Protein AF-A0A378VVS2-F1 (afdb_monomer_lite)

Structure (mmCIF, N/CA/C/O backbone):
data_AF-A0A378VVS2-F1
#
_entry.id   AF-A0A378VVS2-F1
#
loop_
_atom_site.group_PDB
_atom_site.id
_atom_site.type_symbol
_atom_site.label_atom_id
_atom_site.label_alt_id
_atom_site.label_comp_id
_atom_site.label_asym_id
_atom_site.label_entity_id
_atom_site.label_seq_id
_atom_site.pdbx_PDB_ins_code
_atom_site.Cartn_x
_atom_site.Cartn_y
_atom_site.Cartn_z
_atom_site.occupancy
_atom_site.B_iso_or_equiv
_atom_site.auth_seq_id
_a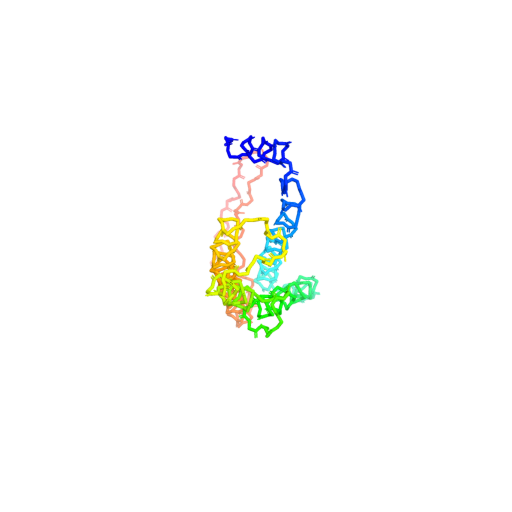tom_site.auth_comp_id
_atom_site.auth_asym_id
_atom_site.auth_atom_id
_atom_site.pdbx_PDB_model_num
ATOM 1 N N . MET A 1 1 ? 14.803 11.988 15.798 1.00 49.06 1 MET A N 1
ATOM 2 C CA . MET A 1 1 ? 15.321 11.049 16.820 1.00 49.06 1 MET A CA 1
ATOM 3 C C . MET A 1 1 ? 14.369 10.849 18.005 1.00 49.06 1 MET A C 1
ATOM 5 O O . MET A 1 1 ? 14.265 9.724 18.465 1.00 49.06 1 MET A O 1
ATOM 9 N N . ALA A 1 2 ? 13.613 11.865 18.452 1.00 58.84 2 ALA A N 1
ATOM 10 C CA . ALA A 1 2 ? 12.674 11.727 19.581 1.00 58.84 2 ALA A CA 1
ATOM 11 C C . ALA A 1 2 ? 11.509 10.736 19.349 1.00 58.84 2 ALA A C 1
ATOM 13 O O . ALA A 1 2 ? 11.085 10.063 20.282 1.00 58.84 2 ALA A O 1
ATOM 14 N N . LEU A 1 3 ? 11.036 10.591 18.103 1.00 67.94 3 LEU A N 1
ATOM 15 C CA . LEU A 1 3 ? 9.915 9.701 17.770 1.00 67.94 3 LEU A CA 1
ATOM 16 C C . LEU A 1 3 ? 10.198 8.227 18.098 1.00 67.94 3 LEU A C 1
ATOM 18 O O . LEU A 1 3 ? 9.321 7.536 18.594 1.00 67.94 3 LEU A O 1
ATOM 22 N N . TRP A 1 4 ? 11.428 7.761 17.860 1.00 68.19 4 TRP A N 1
ATOM 23 C CA . TRP A 1 4 ? 11.832 6.376 18.124 1.00 68.19 4 TRP A CA 1
ATOM 24 C C . TRP A 1 4 ? 11.968 6.080 19.621 1.00 68.19 4 TRP A C 1
ATOM 26 O O . TRP A 1 4 ? 11.575 5.009 20.073 1.00 68.19 4 TRP A O 1
ATOM 36 N N . GLY A 1 5 ? 12.471 7.048 20.394 1.00 70.88 5 GLY A N 1
ATOM 37 C CA . GLY A 1 5 ? 12.548 6.938 21.853 1.00 70.88 5 GLY A CA 1
ATOM 38 C C . GLY A 1 5 ? 11.165 6.890 22.500 1.00 70.88 5 GLY A C 1
ATOM 39 O O . GLY A 1 5 ? 10.927 6.062 23.373 1.00 70.88 5 GLY A O 1
ATOM 40 N N . TYR A 1 6 ? 10.229 7.711 22.013 1.00 70.12 6 TYR A N 1
ATOM 41 C CA . TYR A 1 6 ? 8.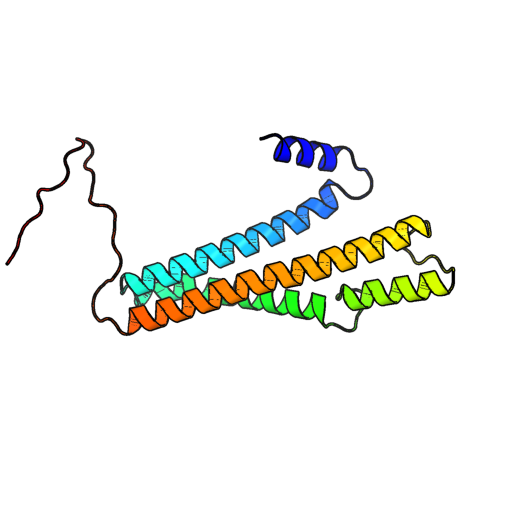835 7.681 22.456 1.00 70.12 6 TYR A CA 1
ATOM 42 C C . TYR A 1 6 ? 8.150 6.352 22.107 1.00 70.12 6 TYR A C 1
ATOM 44 O O . TYR A 1 6 ? 7.476 5.786 22.955 1.00 70.12 6 TYR A O 1
ATOM 52 N N . PHE A 1 7 ? 8.389 5.806 20.910 1.00 66.06 7 PHE A N 1
ATOM 53 C CA . PHE A 1 7 ? 7.813 4.532 20.458 1.00 66.06 7 PHE A CA 1
ATOM 54 C C . PHE A 1 7 ? 8.295 3.315 21.269 1.00 66.06 7 PHE A C 1
ATOM 56 O O . PHE A 1 7 ? 7.525 2.399 21.548 1.00 66.06 7 PHE A O 1
ATOM 63 N N . LEU A 1 8 ? 9.573 3.301 21.666 1.00 70.69 8 LEU A N 1
ATOM 64 C CA . LEU A 1 8 ? 10.124 2.277 22.561 1.00 70.69 8 LEU A CA 1
ATOM 65 C C . LEU A 1 8 ? 9.594 2.433 23.987 1.00 70.69 8 LEU A C 1
ATOM 67 O O . LEU A 1 8 ? 9.263 1.441 24.633 1.00 70.69 8 LEU A O 1
ATOM 71 N N . TYR A 1 9 ? 9.489 3.674 24.463 1.00 71.12 9 TYR A N 1
ATOM 72 C CA . TYR A 1 9 ? 8.942 3.968 25.780 1.00 71.12 9 TYR A CA 1
ATOM 73 C C . TYR A 1 9 ? 7.480 3.525 25.883 1.00 71.12 9 TYR A C 1
ATOM 75 O O . TYR A 1 9 ? 7.153 2.772 26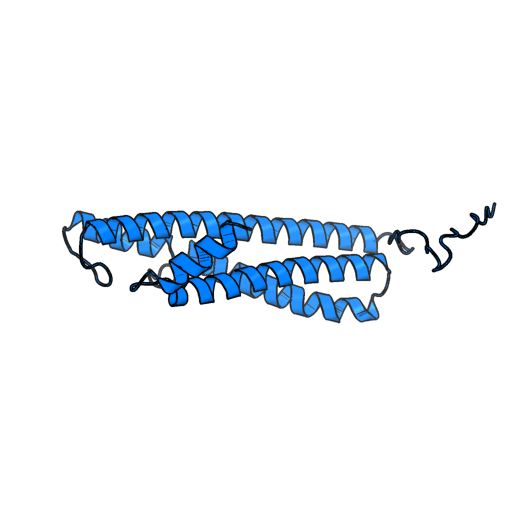.796 1.00 71.12 9 TYR A O 1
ATOM 83 N N . THR A 1 10 ? 6.624 3.891 24.924 1.00 65.31 10 THR A N 1
ATOM 84 C CA . THR A 1 10 ? 5.216 3.458 24.883 1.00 65.31 10 THR A CA 1
ATOM 85 C C . THR A 1 10 ? 5.080 1.948 24.677 1.00 65.31 10 THR A C 1
ATOM 87 O O . THR A 1 10 ? 4.239 1.321 25.311 1.00 65.31 10 THR A O 1
ATOM 90 N N . GLY A 1 11 ? 5.945 1.330 23.865 1.00 66.12 11 GLY A N 1
ATOM 91 C CA . GLY A 1 11 ? 5.963 -0.123 23.675 1.00 66.12 11 GLY A CA 1
ATOM 92 C C . GLY A 1 11 ? 6.270 -0.918 24.952 1.00 66.12 11 GLY A C 1
ATOM 93 O O . GLY A 1 11 ? 5.700 -1.990 25.144 1.00 66.12 11 GLY A O 1
ATOM 94 N N . VAL A 1 12 ? 7.146 -0.395 25.819 1.00 67.50 12 VAL A N 1
ATOM 95 C CA . VAL A 1 12 ? 7.573 -1.041 27.077 1.00 67.50 12 VAL A CA 1
ATOM 96 C C . VAL A 1 12 ? 6.667 -0.694 28.262 1.00 67.50 12 VAL A C 1
ATOM 98 O O . VAL A 1 12 ? 6.489 -1.528 29.146 1.00 67.50 12 VAL A O 1
ATOM 101 N N . THR A 1 13 ? 6.112 0.519 28.310 1.00 65.81 13 THR A N 1
ATOM 102 C CA . THR A 1 13 ? 5.348 0.999 29.477 1.00 65.81 13 THR A CA 1
ATOM 103 C C . THR A 1 13 ? 3.853 0.697 29.430 1.00 65.81 13 THR A C 1
ATOM 105 O O . THR A 1 13 ? 3.213 0.804 30.472 1.00 65.81 13 THR A O 1
ATOM 108 N N . ASP A 1 14 ? 3.294 0.298 28.283 1.00 59.69 14 ASP A N 1
ATOM 109 C CA . ASP A 1 14 ? 1.849 0.097 28.131 1.00 59.69 14 ASP A CA 1
ATOM 110 C C . ASP A 1 14 ? 1.430 -1.388 28.297 1.00 59.69 14 ASP A C 1
ATOM 112 O O . ASP A 1 14 ? 1.667 -2.208 27.397 1.00 59.69 14 ASP A O 1
ATOM 116 N N . PRO A 1 15 ? 0.808 -1.772 29.433 1.00 54.44 15 PRO A N 1
ATOM 117 C CA . PRO A 1 15 ? 0.560 -3.168 29.806 1.00 54.44 15 PRO A CA 1
ATOM 118 C C . PRO A 1 15 ? -0.554 -3.858 29.003 1.00 54.44 15 PRO A C 1
ATOM 120 O O . PRO A 1 15 ? -0.697 -5.077 29.099 1.00 54.44 15 PRO A O 1
ATOM 123 N N . LEU A 1 16 ? -1.346 -3.119 28.218 1.00 52.75 16 LEU A N 1
ATOM 124 C CA . LEU A 1 16 ? -2.511 -3.659 27.502 1.00 52.75 16 LEU A CA 1
ATOM 125 C C . LEU A 1 16 ? -2.305 -3.848 25.994 1.00 52.75 16 LEU A C 1
ATOM 127 O O . LEU A 1 16 ? -3.152 -4.463 25.346 1.00 52.75 16 LEU A O 1
ATOM 131 N N . GLY A 1 17 ? -1.194 -3.386 25.411 1.00 55.59 17 GLY A N 1
ATOM 132 C CA . GLY A 1 17 ? -1.064 -3.497 23.957 1.00 55.59 17 GLY A CA 1
ATOM 133 C C . GLY A 1 17 ? 0.163 -2.906 23.282 1.00 55.59 17 GLY A C 1
ATOM 134 O O . GLY A 1 17 ? 0.185 -2.953 22.055 1.00 55.59 17 GLY A O 1
ATOM 135 N N . GLY A 1 18 ? 1.170 -2.408 24.013 1.00 64.50 18 GLY A N 1
ATOM 136 C CA . GLY A 1 18 ? 2.370 -1.789 23.434 1.00 64.50 18 GLY A CA 1
ATOM 137 C C . GLY A 1 18 ? 3.090 -2.704 22.433 1.00 64.50 18 GLY A C 1
ATOM 138 O O . GLY A 1 18 ? 2.861 -2.638 21.229 1.00 64.50 18 GLY A O 1
ATOM 139 N N . ILE A 1 19 ? 3.943 -3.617 22.900 1.00 60.88 19 ILE A N 1
ATOM 140 C CA . ILE A 1 19 ? 4.709 -4.512 22.005 1.00 60.88 19 ILE A CA 1
ATOM 141 C C . ILE A 1 19 ? 3.817 -5.384 21.095 1.00 60.88 19 ILE A C 1
ATOM 143 O O . ILE A 1 19 ? 4.136 -5.557 19.916 1.00 60.88 19 ILE A O 1
ATOM 147 N N . ASN A 1 20 ? 2.687 -5.893 21.599 1.00 56.75 20 ASN A N 1
ATOM 148 C CA . ASN A 1 20 ? 1.829 -6.822 20.848 1.00 56.75 20 ASN A CA 1
ATOM 149 C C . ASN A 1 20 ? 1.068 -6.168 19.680 1.00 56.75 20 ASN A C 1
ATOM 151 O O . ASN A 1 20 ? 0.832 -6.846 18.681 1.00 56.75 20 ASN A O 1
ATOM 155 N N . SER A 1 21 ? 0.731 -4.874 19.750 1.00 55.16 21 SER A N 1
ATOM 156 C CA . SER A 1 21 ? 0.154 -4.147 18.602 1.00 55.16 21 SER A CA 1
ATOM 157 C C . SER A 1 21 ? 1.213 -3.509 17.702 1.00 55.16 21 SER A C 1
ATOM 159 O O . SER A 1 21 ? 0.960 -3.302 16.512 1.00 55.16 21 SER A O 1
ATOM 161 N N . LEU A 1 22 ? 2.414 -3.225 18.221 1.00 65.25 22 LEU A N 1
ATOM 162 C CA . LEU A 1 22 ? 3.501 -2.645 17.426 1.00 65.25 22 LEU A CA 1
ATOM 163 C C . LEU A 1 22 ? 4.108 -3.638 16.429 1.00 65.25 22 LEU A C 1
ATOM 165 O O . LEU A 1 22 ? 4.458 -3.252 15.311 1.00 65.25 22 LEU A O 1
ATOM 169 N N . TRP A 1 23 ? 4.208 -4.915 16.799 1.00 66.25 23 TRP A N 1
ATOM 170 C CA . TRP A 1 23 ? 4.811 -5.947 15.948 1.00 66.25 23 TRP A CA 1
ATOM 171 C C . TRP A 1 23 ? 4.069 -6.143 14.610 1.00 66.25 23 TRP A C 1
ATOM 173 O O . TRP A 1 23 ? 4.704 -6.080 13.552 1.00 66.25 23 TRP A O 1
ATOM 183 N N . PRO A 1 24 ? 2.729 -6.302 14.598 1.00 63.12 24 PRO A N 1
ATOM 184 C CA . PRO A 1 24 ? 1.964 -6.384 13.355 1.00 63.12 24 PRO A CA 1
ATOM 185 C C . PRO A 1 24 ? 2.090 -5.124 12.490 1.00 63.12 24 PRO A C 1
ATOM 187 O O . PRO A 1 24 ? 2.155 -5.219 11.263 1.00 63.12 24 PRO A O 1
ATOM 190 N N . LEU A 1 25 ? 2.169 -3.945 13.115 1.00 64.69 25 LEU A N 1
ATOM 191 C CA . LEU A 1 25 ? 2.285 -2.671 12.406 1.00 64.69 25 LEU A CA 1
ATOM 192 C C . LEU A 1 25 ? 3.638 -2.538 11.691 1.00 64.69 25 LEU A C 1
ATOM 194 O O . LEU A 1 25 ? 3.684 -2.120 10.532 1.00 64.69 25 LEU A O 1
ATOM 198 N N . PHE A 1 26 ? 4.723 -2.972 12.342 1.00 73.00 26 PHE A N 1
ATOM 199 C CA . PHE A 1 26 ? 6.047 -3.069 11.722 1.00 73.00 26 PHE A CA 1
ATOM 200 C C . PHE A 1 26 ? 6.046 -4.007 10.514 1.00 73.00 26 PHE A C 1
ATOM 202 O O . PHE A 1 26 ? 6.590 -3.658 9.465 1.00 73.00 26 PHE A O 1
ATOM 209 N N . GLY A 1 27 ? 5.400 -5.171 10.632 1.00 71.75 27 GLY A N 1
ATOM 210 C CA . GLY A 1 27 ? 5.279 -6.129 9.533 1.00 71.75 27 GLY A CA 1
ATOM 211 C C . GLY A 1 27 ? 4.577 -5.536 8.308 1.00 71.75 27 GLY A C 1
ATOM 212 O O . GLY A 1 27 ? 5.087 -5.646 7.192 1.00 71.75 27 GLY A O 1
ATOM 213 N N . ILE A 1 28 ? 3.450 -4.847 8.517 1.00 72.31 28 ILE A N 1
ATOM 214 C CA . ILE A 1 28 ? 2.690 -4.197 7.437 1.00 72.31 28 ILE A CA 1
ATOM 215 C C . ILE A 1 28 ? 3.519 -3.080 6.792 1.00 72.31 28 ILE A C 1
ATOM 217 O O . ILE A 1 28 ? 3.650 -3.047 5.569 1.00 72.31 28 ILE A O 1
ATOM 221 N N . ALA A 1 29 ? 4.135 -2.202 7.590 1.00 74.19 29 ALA A N 1
ATOM 222 C CA . ALA A 1 29 ? 4.958 -1.109 7.069 1.00 74.19 29 ALA A CA 1
ATOM 223 C C . ALA A 1 29 ? 6.118 -1.623 6.197 1.00 74.19 29 ALA A C 1
ATOM 225 O O . ALA A 1 29 ? 6.390 -1.076 5.126 1.00 74.19 29 ALA A O 1
ATOM 226 N N . ASN A 1 30 ? 6.762 -2.716 6.612 1.00 82.00 30 ASN A N 1
ATOM 227 C CA . ASN A 1 30 ? 7.886 -3.286 5.878 1.00 82.00 30 ASN A CA 1
ATOM 228 C C . ASN A 1 30 ? 7.447 -3.952 4.564 1.00 82.00 30 ASN A C 1
ATOM 230 O O . ASN A 1 30 ? 8.129 -3.838 3.546 1.00 82.00 30 ASN A O 1
ATOM 234 N N . GLN A 1 31 ? 6.276 -4.594 4.553 1.00 75.44 31 GLN A N 1
ATOM 235 C CA . GLN A 1 31 ? 5.679 -5.136 3.328 1.00 75.44 31 GLN A CA 1
ATOM 236 C C . GLN A 1 31 ? 5.329 -4.029 2.328 1.00 75.44 31 GLN A C 1
ATOM 238 O O . GLN A 1 31 ? 5.576 -4.181 1.130 1.00 75.44 31 GLN A O 1
ATOM 243 N N . MET A 1 32 ? 4.822 -2.890 2.806 1.00 77.06 32 MET A N 1
ATOM 244 C CA . MET A 1 32 ? 4.541 -1.740 1.946 1.00 77.06 32 MET A CA 1
ATOM 245 C C . MET A 1 32 ? 5.822 -1.140 1.353 1.00 77.06 32 MET A C 1
ATOM 247 O O . MET A 1 32 ? 5.864 -0.856 0.153 1.00 77.06 32 MET A O 1
ATOM 251 N N . LEU A 1 33 ? 6.886 -1.012 2.156 1.00 81.44 33 LEU A N 1
ATOM 252 C CA . LEU A 1 33 ? 8.192 -0.549 1.679 1.00 81.44 33 LEU A CA 1
ATOM 253 C C . LEU A 1 33 ? 8.782 -1.505 0.632 1.00 81.44 33 LEU A C 1
ATOM 255 O O . LEU A 1 33 ? 9.250 -1.060 -0.418 1.00 81.44 33 LEU A O 1
ATOM 259 N N . ALA A 1 34 ? 8.703 -2.814 0.886 1.00 84.00 34 ALA A N 1
ATOM 260 C CA . ALA A 1 34 ? 9.138 -3.840 -0.055 1.00 84.00 34 ALA A CA 1
ATOM 261 C C . ALA A 1 34 ? 8.365 -3.757 -1.381 1.00 84.00 34 ALA A C 1
ATOM 263 O O . ALA A 1 34 ? 8.976 -3.812 -2.448 1.00 84.00 34 ALA A O 1
ATOM 264 N N . GLY A 1 35 ? 7.044 -3.551 -1.330 1.00 81.75 35 GLY A N 1
ATOM 265 C CA . GLY A 1 35 ? 6.216 -3.361 -2.522 1.00 81.75 35 GLY A CA 1
ATOM 266 C C . GLY A 1 35 ? 6.684 -2.182 -3.381 1.00 81.75 35 GLY A C 1
ATOM 267 O O . GLY A 1 35 ? 6.887 -2.337 -4.586 1.00 81.75 35 GLY A O 1
ATOM 268 N N . VAL A 1 36 ? 6.935 -1.021 -2.769 1.00 81.44 36 VAL A N 1
ATOM 269 C CA . VAL A 1 36 ? 7.427 0.173 -3.484 1.00 81.44 36 VAL A CA 1
ATOM 270 C C . VAL A 1 36 ? 8.823 -0.055 -4.072 1.00 81.44 36 VAL A C 1
ATOM 272 O O . VAL A 1 36 ? 9.063 0.284 -5.234 1.00 81.44 36 VAL A O 1
ATOM 275 N N . ALA A 1 37 ? 9.731 -0.665 -3.307 1.00 86.25 37 ALA A N 1
ATOM 276 C CA . ALA A 1 37 ? 11.083 -0.972 -3.767 1.00 86.25 37 ALA A CA 1
ATOM 277 C C . ALA A 1 37 ? 11.071 -1.918 -4.979 1.00 86.25 37 ALA A C 1
ATOM 279 O O . ALA A 1 37 ? 11.744 -1.654 -5.976 1.00 86.25 37 ALA A O 1
ATOM 280 N N . LEU A 1 38 ? 10.253 -2.973 -4.941 1.00 86.75 38 LEU A N 1
ATOM 281 C CA . LEU A 1 38 ? 10.128 -3.936 -6.036 1.00 86.75 38 LEU A CA 1
ATOM 282 C C . LEU A 1 38 ? 9.537 -3.306 -7.305 1.00 86.75 38 LEU A C 1
ATOM 284 O O . LEU A 1 38 ? 10.032 -3.578 -8.402 1.00 86.75 38 LEU A O 1
ATOM 288 N N . ILE A 1 39 ? 8.542 -2.420 -7.174 1.00 82.75 39 ILE A N 1
ATOM 289 C CA . ILE A 1 39 ? 7.999 -1.653 -8.309 1.00 82.75 39 ILE A CA 1
ATOM 290 C C . ILE A 1 39 ? 9.094 -0.776 -8.930 1.00 82.75 39 ILE A C 1
ATOM 292 O O . ILE A 1 39 ? 9.261 -0.777 -10.151 1.00 82.75 39 ILE A O 1
ATOM 296 N N . MET A 1 40 ? 9.879 -0.071 -8.109 1.00 83.19 40 MET A N 1
ATOM 297 C CA . MET A 1 40 ? 10.993 0.756 -8.587 1.00 83.19 40 MET A CA 1
ATOM 298 C C . MET A 1 40 ? 12.067 -0.079 -9.292 1.00 83.19 40 MET A C 1
ATOM 300 O O . MET A 1 40 ? 12.464 0.260 -10.407 1.00 83.19 40 MET A O 1
ATOM 304 N N . CYS A 1 41 ? 12.489 -1.200 -8.704 1.00 84.44 41 CYS A N 1
ATOM 305 C CA . CYS A 1 41 ? 13.445 -2.116 -9.328 1.00 84.44 41 CYS A CA 1
ATOM 306 C C . CYS A 1 41 ? 12.938 -2.642 -10.678 1.00 84.44 41 CYS A C 1
ATOM 308 O O . CYS A 1 41 ? 13.691 -2.642 -11.654 1.00 84.44 41 CYS A O 1
ATOM 310 N N . ALA A 1 42 ? 11.664 -3.035 -10.769 1.00 82.81 42 ALA A N 1
ATOM 311 C CA . ALA A 1 42 ? 11.065 -3.490 -12.022 1.00 82.81 42 ALA A CA 1
ATOM 312 C C . ALA A 1 42 ? 11.079 -2.385 -13.095 1.00 82.81 42 ALA A C 1
ATOM 314 O O . ALA A 1 42 ? 11.466 -2.639 -14.238 1.00 82.81 42 ALA A O 1
ATOM 315 N N . VAL A 1 43 ? 10.732 -1.145 -12.732 1.00 81.75 43 VAL A N 1
ATOM 316 C CA . VAL A 1 43 ? 10.780 0.006 -13.650 1.00 81.75 43 VAL A CA 1
ATOM 317 C C . VAL A 1 43 ? 12.208 0.277 -14.128 1.00 81.75 43 VAL A C 1
ATOM 319 O O . VAL A 1 43 ? 12.418 0.486 -15.325 1.00 81.75 43 VAL A O 1
ATOM 322 N N . VAL A 1 44 ? 13.196 0.242 -13.231 1.00 82.56 44 VAL A N 1
ATOM 323 C CA . VAL A 1 44 ? 14.611 0.454 -13.579 1.00 82.56 44 VAL A CA 1
ATOM 324 C C . VAL A 1 44 ? 15.112 -0.629 -14.537 1.00 82.56 44 VAL A C 1
ATOM 326 O O . VAL A 1 44 ? 15.684 -0.294 -15.574 1.00 82.56 44 VAL A O 1
ATOM 329 N N . LEU A 1 45 ? 14.831 -1.908 -14.269 1.00 83.12 45 LEU A N 1
ATOM 330 C CA . LEU A 1 45 ? 15.236 -3.014 -15.148 1.00 83.12 45 LEU A CA 1
ATOM 331 C C . LEU A 1 45 ? 14.640 -2.892 -16.557 1.00 83.12 45 LEU A C 1
ATOM 333 O O . LEU A 1 45 ? 15.343 -3.129 -17.543 1.00 83.12 45 LEU A O 1
ATOM 337 N N . ILE A 1 46 ? 13.377 -2.464 -16.662 1.00 80.38 46 ILE A N 1
ATOM 338 C CA . ILE A 1 46 ? 12.717 -2.207 -17.951 1.00 80.38 46 ILE A CA 1
ATOM 339 C C . ILE A 1 46 ? 13.369 -1.015 -18.667 1.00 80.38 46 ILE A C 1
ATOM 341 O O . ILE A 1 46 ? 13.619 -1.081 -19.872 1.00 80.38 46 ILE A O 1
ATOM 345 N N . LYS A 1 47 ? 13.708 0.062 -17.942 1.00 78.38 47 LYS A N 1
ATOM 346 C CA . LYS A 1 47 ? 14.431 1.215 -18.509 1.00 78.38 47 LYS A CA 1
ATOM 347 C C . LYS A 1 47 ? 15.843 0.865 -18.988 1.00 78.38 47 LYS A C 1
ATOM 349 O O . LYS A 1 47 ? 16.320 1.498 -19.927 1.00 78.38 47 LYS A O 1
ATOM 354 N N . MET A 1 48 ? 16.484 -0.130 -18.376 1.00 81.88 48 MET A N 1
ATOM 355 C CA . MET A 1 48 ? 17.793 -0.668 -18.770 1.00 81.88 48 MET A CA 1
ATOM 356 C C . MET A 1 48 ? 17.709 -1.745 -19.868 1.00 81.88 48 MET A C 1
ATOM 358 O O . MET A 1 48 ? 18.736 -2.321 -20.217 1.00 81.88 48 MET A O 1
ATOM 362 N N . LYS A 1 49 ? 16.512 -2.058 -20.397 1.00 79.50 49 LYS A N 1
ATOM 363 C CA . LYS A 1 49 ? 16.284 -3.117 -21.405 1.00 79.50 49 LYS A CA 1
ATOM 364 C C . LYS A 1 49 ? 16.767 -4.512 -20.987 1.00 79.50 49 LYS A C 1
ATOM 366 O O . LYS A 1 49 ? 16.998 -5.385 -21.819 1.00 79.50 49 LYS A O 1
ATOM 371 N N . ARG A 1 50 ? 16.863 -4.767 -19.680 1.00 79.75 50 ARG A N 1
ATOM 372 C CA . ARG A 1 50 ? 17.256 -6.066 -19.116 1.00 79.75 50 ARG A CA 1
ATOM 373 C C . ARG A 1 50 ? 16.054 -7.000 -18.964 1.00 79.75 50 ARG A C 1
ATOM 375 O O . ARG A 1 50 ? 15.828 -7.563 -17.895 1.00 79.75 50 ARG A O 1
ATOM 382 N N . ASP A 1 51 ? 15.307 -7.199 -20.050 1.00 72.25 51 ASP A N 1
ATOM 383 C CA . ASP A 1 51 ? 14.025 -7.924 -20.058 1.00 72.25 51 ASP A CA 1
ATOM 384 C C . ASP A 1 51 ? 14.122 -9.351 -19.482 1.00 72.25 51 ASP A C 1
ATOM 386 O O . ASP A 1 51 ? 13.191 -9.814 -18.824 1.00 72.25 51 ASP A O 1
ATOM 390 N N . ARG A 1 52 ? 15.280 -10.016 -19.622 1.00 77.69 52 ARG A N 1
ATOM 391 C CA . ARG A 1 52 ? 15.547 -11.349 -19.045 1.00 77.69 52 ARG A CA 1
ATOM 392 C C . ARG A 1 52 ? 15.512 -11.384 -17.510 1.00 77.69 52 ARG A C 1
ATOM 394 O O . ARG A 1 52 ? 15.263 -12.446 -16.954 1.00 77.69 52 ARG A O 1
ATOM 401 N N . TYR A 1 53 ? 15.748 -10.266 -16.825 1.00 81.50 53 TYR A N 1
ATOM 402 C CA . TYR A 1 53 ? 15.798 -10.197 -15.356 1.00 81.50 53 TYR A CA 1
ATOM 403 C C . TYR A 1 53 ? 14.566 -9.528 -14.739 1.00 81.50 53 TYR A C 1
ATOM 405 O O . TYR A 1 53 ? 14.367 -9.607 -13.529 1.00 81.50 53 TYR A O 1
ATOM 413 N N . VAL A 1 54 ? 13.712 -8.897 -15.554 1.00 81.56 54 VAL A N 1
ATOM 414 C CA . VAL A 1 54 ? 12.525 -8.162 -15.083 1.00 81.56 54 VAL A CA 1
ATOM 415 C C . VAL A 1 54 ? 11.590 -9.060 -14.271 1.00 81.56 54 VAL A C 1
ATOM 417 O O . VAL A 1 54 ? 11.044 -8.612 -13.267 1.00 81.56 54 VAL A O 1
ATOM 420 N N . TRP A 1 55 ? 11.438 -10.333 -14.651 1.00 81.75 55 TRP A N 1
ATOM 421 C CA . TRP A 1 55 ? 10.541 -11.270 -13.965 1.00 81.75 55 TRP A CA 1
ATOM 422 C C . TRP A 1 55 ? 10.920 -11.511 -12.495 1.00 81.75 55 TRP A C 1
ATOM 424 O O . TRP A 1 55 ? 10.024 -11.705 -11.677 1.00 81.75 55 TRP A O 1
ATOM 434 N N . VAL A 1 56 ? 12.209 -11.418 -12.142 1.00 85.62 56 VAL A N 1
ATOM 435 C CA . VAL A 1 56 ? 12.697 -11.605 -10.763 1.00 85.62 56 VAL A CA 1
ATOM 436 C C . VAL A 1 56 ? 12.164 -10.513 -9.836 1.00 85.62 56 VAL A C 1
ATOM 438 O O . VAL A 1 56 ? 11.860 -10.787 -8.682 1.00 85.62 56 VAL A O 1
ATOM 441 N N . ALA A 1 57 ? 12.004 -9.285 -10.339 1.00 83.62 57 ALA A N 1
ATOM 442 C CA . ALA A 1 57 ? 11.397 -8.185 -9.588 1.00 83.62 57 ALA A CA 1
ATOM 443 C C . ALA A 1 57 ? 9.867 -8.157 -9.738 1.00 83.62 57 ALA A C 1
ATOM 445 O O . ALA A 1 57 ? 9.152 -7.840 -8.788 1.00 83.62 57 ALA A O 1
ATOM 446 N N . LEU A 1 58 ? 9.355 -8.507 -10.922 1.00 81.94 58 LEU A N 1
ATOM 447 C CA . LEU A 1 58 ? 7.933 -8.413 -11.246 1.00 81.94 58 LEU A CA 1
ATOM 448 C C . LEU A 1 58 ? 7.086 -9.438 -10.481 1.00 81.94 58 LEU A C 1
ATOM 450 O O . LEU A 1 58 ? 6.023 -9.083 -9.980 1.00 81.94 58 LEU A O 1
ATOM 454 N N . VAL A 1 59 ? 7.541 -10.691 -10.371 1.00 86.50 59 VAL A N 1
ATOM 455 C CA . VAL A 1 59 ? 6.778 -11.756 -9.693 1.00 86.50 59 VAL A CA 1
ATOM 456 C C . VAL A 1 59 ? 6.560 -11.432 -8.205 1.00 86.50 59 VAL A C 1
ATOM 458 O O . VAL A 1 59 ? 5.403 -11.426 -7.776 1.00 86.50 59 VAL A O 1
ATOM 461 N N . PRO A 1 60 ? 7.596 -11.069 -7.418 1.00 84.06 60 PRO A N 1
ATOM 462 C CA . PRO A 1 60 ? 7.404 -10.635 -6.036 1.00 84.06 60 PRO A CA 1
ATOM 463 C C . PRO A 1 60 ? 6.587 -9.344 -5.927 1.00 84.06 60 PRO A C 1
ATOM 465 O O . PRO A 1 60 ? 5.748 -9.244 -5.035 1.00 84.06 60 PRO A O 1
ATOM 468 N N . ALA A 1 61 ? 6.779 -8.377 -6.838 1.00 83.19 61 ALA A N 1
ATOM 469 C CA . ALA A 1 61 ? 6.002 -7.134 -6.838 1.00 83.19 61 ALA A CA 1
ATOM 470 C C . ALA A 1 61 ? 4.501 -7.414 -6.976 1.00 83.19 61 ALA A C 1
ATOM 472 O O . ALA A 1 61 ? 3.700 -6.889 -6.206 1.00 83.19 61 ALA A O 1
ATOM 473 N N . VAL A 1 62 ? 4.124 -8.268 -7.932 1.00 82.94 62 VAL A N 1
ATOM 474 C CA . VAL A 1 62 ? 2.729 -8.664 -8.153 1.00 82.94 62 VAL A CA 1
ATOM 475 C C . VAL A 1 62 ? 2.194 -9.437 -6.952 1.00 82.94 62 VAL A C 1
ATOM 477 O O . VAL A 1 62 ? 1.095 -9.138 -6.499 1.00 82.94 62 VAL A O 1
ATOM 480 N N . GLY A 1 63 ? 2.968 -10.373 -6.396 1.00 85.31 63 GLY A N 1
ATOM 481 C CA . GLY A 1 63 ? 2.565 -11.127 -5.206 1.00 85.31 63 GLY A CA 1
ATOM 482 C C . GLY A 1 63 ? 2.247 -10.220 -4.015 1.00 85.31 63 GLY A C 1
ATOM 483 O O . GLY A 1 63 ? 1.163 -10.314 -3.442 1.00 85.31 63 GLY A O 1
ATOM 484 N N . VAL A 1 64 ? 3.150 -9.292 -3.686 1.00 83.31 64 VAL A N 1
ATOM 485 C CA . VAL A 1 64 ? 2.944 -8.336 -2.587 1.00 83.31 64 VAL A CA 1
ATOM 486 C C . VAL A 1 64 ? 1.760 -7.416 -2.884 1.00 83.31 64 VAL A C 1
ATOM 488 O O . VAL A 1 64 ? 0.880 -7.284 -2.040 1.00 83.31 64 VAL A O 1
ATOM 491 N N . LEU A 1 65 ? 1.669 -6.846 -4.091 1.00 81.62 65 LEU A N 1
ATOM 492 C CA . LEU A 1 65 ? 0.550 -5.981 -4.481 1.00 81.62 65 LEU A CA 1
ATOM 493 C C . LEU A 1 65 ? -0.805 -6.685 -4.380 1.00 81.62 65 LEU A C 1
ATOM 495 O O . LEU A 1 65 ? -1.757 -6.096 -3.871 1.00 81.62 65 LEU A O 1
ATOM 499 N N . LEU A 1 66 ? -0.895 -7.933 -4.842 1.00 83.75 66 LEU A N 1
ATOM 500 C CA . LEU A 1 66 ? -2.122 -8.722 -4.767 1.00 83.75 66 LEU A CA 1
ATOM 501 C C . LEU A 1 66 ? -2.521 -8.976 -3.318 1.00 83.75 66 LEU A C 1
ATOM 503 O O . LEU A 1 66 ? -3.666 -8.711 -2.962 1.00 83.75 66 LEU A O 1
ATOM 507 N N . VAL A 1 67 ? -1.591 -9.432 -2.477 1.00 82.75 67 VAL A N 1
ATOM 508 C CA . VAL A 1 67 ? -1.874 -9.704 -1.060 1.00 82.75 67 VAL A CA 1
ATOM 509 C C . VAL A 1 67 ? -2.272 -8.422 -0.328 1.00 82.75 67 VAL A C 1
ATOM 511 O O . VAL A 1 67 ? -3.260 -8.425 0.404 1.00 82.75 67 VAL A O 1
ATOM 514 N N . THR A 1 68 ? -1.572 -7.307 -0.555 1.00 78.75 68 THR A N 1
ATOM 515 C CA . THR A 1 68 ? -1.877 -6.023 0.093 1.00 78.75 68 THR A CA 1
ATOM 516 C C . THR A 1 68 ? -3.218 -5.451 -0.367 1.00 78.75 68 THR A C 1
ATOM 518 O O . THR A 1 68 ? -4.009 -5.021 0.474 1.00 78.75 68 THR A O 1
ATOM 521 N N . CYS A 1 69 ? -3.519 -5.478 -1.670 1.00 78.19 69 CYS A N 1
ATOM 522 C CA . CYS A 1 69 ? -4.822 -5.037 -2.172 1.00 78.19 69 CYS A CA 1
ATOM 523 C C . CYS A 1 69 ? -5.954 -5.936 -1.679 1.00 78.19 69 CYS A C 1
ATOM 525 O O . CYS A 1 69 ? -6.984 -5.431 -1.241 1.00 78.19 69 CYS A O 1
ATOM 527 N N . TYR A 1 70 ? -5.766 -7.255 -1.718 1.00 79.75 70 TYR A N 1
ATOM 528 C CA . TYR A 1 70 ? -6.779 -8.209 -1.281 1.00 79.75 70 TYR A CA 1
ATOM 529 C C . TYR A 1 70 ? -7.078 -8.067 0.216 1.00 79.75 70 TYR A C 1
ATOM 531 O O . TYR A 1 70 ? -8.240 -7.926 0.597 1.00 79.75 70 TYR A O 1
ATOM 539 N N . ALA A 1 71 ? -6.041 -7.981 1.053 1.00 76.19 71 ALA A N 1
ATOM 540 C CA . ALA A 1 71 ? -6.194 -7.730 2.484 1.00 76.19 71 ALA A CA 1
ATOM 541 C C . ALA A 1 71 ? -6.841 -6.362 2.769 1.00 76.19 71 ALA A C 1
ATOM 543 O O . ALA A 1 71 ? -7.677 -6.252 3.666 1.00 76.19 71 ALA A O 1
ATOM 544 N N . GLY A 1 72 ? -6.494 -5.322 2.000 1.00 74.31 72 GLY A N 1
ATOM 545 C CA . GLY A 1 72 ? -7.106 -3.995 2.112 1.00 74.31 72 GLY A CA 1
ATOM 546 C C . GLY A 1 72 ? -8.597 -3.999 1.768 1.00 74.31 72 GLY A C 1
ATOM 547 O O . GLY A 1 72 ? -9.401 -3.431 2.505 1.00 74.31 72 GLY A O 1
ATOM 548 N N . LEU A 1 73 ? -8.983 -4.692 0.695 1.00 76.12 73 LEU A N 1
ATOM 549 C CA . LEU A 1 73 ? -10.383 -4.845 0.293 1.00 76.12 73 LEU A CA 1
ATOM 550 C C . LEU A 1 73 ? -11.186 -5.654 1.316 1.00 76.12 73 LEU A C 1
ATOM 552 O O . LEU A 1 73 ? -12.297 -5.254 1.659 1.00 76.12 73 LEU A O 1
ATOM 556 N N . GLN A 1 74 ? -10.624 -6.743 1.851 1.00 75.19 74 GLN A N 1
ATOM 557 C CA . GLN A 1 74 ? -11.255 -7.492 2.944 1.00 75.19 74 GLN A CA 1
ATOM 558 C C . GLN A 1 74 ? -11.452 -6.607 4.185 1.00 75.19 74 GLN A C 1
ATOM 560 O O . GLN A 1 74 ? -12.535 -6.584 4.762 1.00 75.19 74 GLN A O 1
ATOM 565 N N . LYS A 1 75 ? -10.463 -5.789 4.550 1.00 71.44 75 LYS A N 1
ATOM 566 C CA . LYS A 1 75 ? -10.577 -4.868 5.692 1.00 71.44 75 LYS A CA 1
ATOM 567 C C . LYS A 1 75 ? -11.637 -3.776 5.539 1.00 71.44 75 LYS A C 1
ATOM 569 O O . LYS A 1 75 ? -12.104 -3.249 6.549 1.00 71.44 75 LYS A O 1
ATOM 574 N N . LEU A 1 76 ? -12.002 -3.429 4.306 1.00 71.50 76 LEU A N 1
ATOM 575 C CA . LEU A 1 76 ? -12.960 -2.361 4.007 1.00 71.50 76 LEU A CA 1
ATOM 576 C C . LEU A 1 76 ? -14.382 -2.866 3.759 1.00 71.50 76 LEU A C 1
ATOM 578 O O . LEU A 1 76 ? -15.334 -2.225 4.197 1.00 71.50 76 LEU A O 1
ATOM 582 N N . PHE A 1 77 ? -14.531 -3.991 3.057 1.00 70.62 77 PHE A N 1
ATOM 583 C CA . PHE A 1 77 ? -15.821 -4.422 2.505 1.00 70.62 77 PHE A CA 1
ATOM 584 C C . PHE A 1 77 ? -16.305 -5.778 3.017 1.00 70.62 77 PHE A C 1
ATOM 586 O O . PHE A 1 77 ? -17.374 -6.231 2.611 1.00 70.62 77 PHE A O 1
ATOM 593 N N . HIS A 1 78 ? -15.545 -6.466 3.872 1.00 73.12 78 HIS A N 1
ATOM 594 C CA . HIS A 1 78 ? -15.993 -7.761 4.374 1.00 73.12 78 HIS A CA 1
ATOM 595 C C . HIS A 1 78 ? -17.142 -7.594 5.382 1.00 73.12 78 HIS A C 1
ATOM 597 O O . HIS A 1 78 ? -17.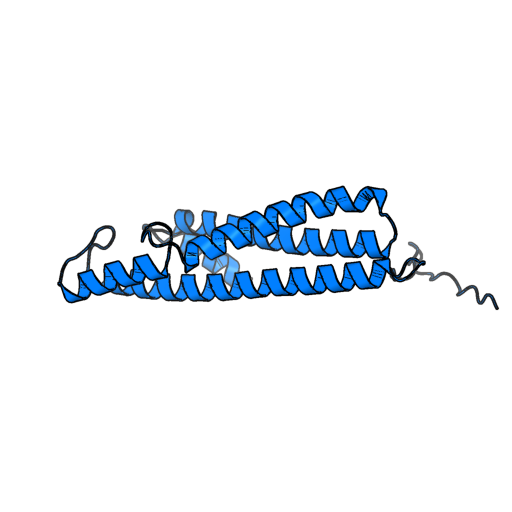152 -6.663 6.183 1.00 73.12 78 HIS A O 1
ATOM 603 N N . ASN A 1 79 ? -18.125 -8.495 5.335 1.00 61.66 79 ASN A N 1
ATOM 604 C CA . ASN A 1 79 ? -19.305 -8.430 6.206 1.00 61.66 79 ASN A CA 1
ATOM 605 C C . ASN A 1 79 ? -19.034 -8.968 7.619 1.00 61.66 79 ASN A C 1
ATOM 607 O O . ASN A 1 79 ? -19.817 -8.706 8.526 1.00 61.66 79 ASN A O 1
ATOM 611 N N . ASP A 1 80 ? -17.946 -9.723 7.816 1.00 68.56 80 ASP A N 1
ATOM 612 C CA . ASP A 1 80 ? -17.559 -10.214 9.139 1.00 68.56 80 ASP A CA 1
ATOM 613 C C . ASP A 1 80 ? -16.906 -9.078 9.956 1.00 68.56 80 ASP A C 1
ATOM 615 O O . ASP A 1 80 ? -15.853 -8.564 9.549 1.00 68.56 80 ASP A O 1
ATOM 619 N N . PRO A 1 81 ? -17.465 -8.709 11.126 1.00 59.75 81 PRO A N 1
ATOM 620 C CA . PRO A 1 81 ? -16.866 -7.749 12.052 1.00 59.75 81 PRO A CA 1
ATOM 621 C C . PRO A 1 81 ? -15.430 -8.100 12.449 1.00 59.75 81 PRO A C 1
ATOM 623 O O . PRO A 1 81 ? -14.667 -7.217 12.813 1.00 59.75 81 PRO A O 1
ATOM 626 N N . ARG A 1 82 ? -15.025 -9.373 12.384 1.00 59.50 82 ARG A N 1
ATOM 627 C CA . ARG A 1 82 ? -13.653 -9.791 12.721 1.00 59.50 82 ARG A CA 1
ATOM 628 C C . ARG A 1 82 ? -12.618 -9.397 11.672 1.00 59.50 82 ARG A C 1
ATOM 630 O O . ARG A 1 82 ? -11.434 -9.326 11.987 1.00 59.50 82 ARG A O 1
ATOM 637 N N . ALA A 1 83 ? -13.052 -9.189 10.433 1.00 59.28 83 ALA A N 1
ATOM 638 C CA . ALA A 1 83 ? -12.168 -8.911 9.308 1.00 59.28 83 ALA A CA 1
ATOM 639 C C . ALA A 1 83 ? -12.285 -7.468 8.801 1.00 59.28 83 ALA A C 1
ATOM 641 O O . ALA A 1 83 ? -11.327 -6.975 8.211 1.00 59.28 83 ALA A O 1
ATOM 642 N N . SER A 1 84 ? -13.421 -6.799 9.029 1.00 65.88 84 SER A N 1
ATOM 643 C CA . SER A 1 84 ? -13.720 -5.465 8.499 1.00 65.88 84 SER A CA 1
ATOM 644 C C . SER A 1 84 ? -13.890 -4.415 9.586 1.00 65.88 84 SER A C 1
ATOM 646 O O . SER A 1 84 ? -14.691 -4.577 10.506 1.00 65.88 84 SER A O 1
ATOM 648 N N . PHE A 1 85 ? -13.195 -3.289 9.424 1.00 70.50 85 PHE A N 1
ATOM 649 C CA . PHE A 1 85 ? -13.250 -2.172 10.370 1.00 70.50 85 PHE A CA 1
ATOM 650 C C . PHE A 1 85 ? -14.613 -1.472 10.373 1.00 70.50 85 PHE A C 1
ATOM 652 O O . PHE A 1 85 ? -15.079 -1.035 11.422 1.00 70.50 85 PHE A O 1
ATOM 659 N N . LEU A 1 86 ? -15.285 -1.392 9.218 1.00 69.88 86 LEU A N 1
ATOM 660 C CA . LEU A 1 86 ? -16.619 -0.788 9.126 1.00 69.88 86 LEU A CA 1
ATOM 661 C C . LEU A 1 86 ? -17.675 -1.665 9.813 1.00 69.88 86 LEU A C 1
ATOM 663 O O . LEU A 1 86 ? -18.525 -1.148 10.537 1.00 69.88 86 LEU A O 1
ATOM 667 N N . ALA A 1 87 ? -17.598 -2.986 9.620 1.00 67.31 87 ALA A N 1
ATOM 668 C CA . ALA A 1 87 ? -18.516 -3.935 10.248 1.00 67.31 87 ALA A CA 1
ATOM 669 C C . ALA A 1 87 ? -18.268 -4.058 11.763 1.00 67.31 87 ALA A C 1
ATOM 671 O O . ALA A 1 87 ? -19.222 -4.177 12.535 1.00 67.31 87 ALA A O 1
ATOM 672 N N . HIS A 1 88 ? -17.006 -3.974 12.205 1.00 67.25 88 HIS A N 1
ATOM 673 C CA . HIS A 1 88 ? -16.653 -3.913 13.625 1.00 67.25 88 HIS A CA 1
ATOM 674 C C . HIS A 1 88 ? -17.208 -2.630 14.258 1.00 67.25 88 HIS A C 1
ATOM 676 O O . HIS A 1 88 ? -18.028 -2.717 15.169 1.00 67.25 88 HIS A O 1
ATOM 682 N N . ALA A 1 89 ? -16.905 -1.451 13.702 1.00 64.56 89 ALA A N 1
ATOM 683 C CA . ALA A 1 89 ? -17.416 -0.174 14.208 1.00 64.56 89 ALA A CA 1
ATOM 684 C C . ALA A 1 89 ? -18.955 -0.127 14.291 1.00 64.56 89 ALA A C 1
ATOM 686 O O . ALA A 1 89 ? -19.496 0.412 15.261 1.00 64.56 89 ALA A O 1
ATOM 687 N N . GLY A 1 90 ? -19.661 -0.716 13.317 1.00 68.44 90 GLY A N 1
ATOM 688 C CA . GLY A 1 90 ? -21.121 -0.853 13.342 1.00 68.44 90 GLY A CA 1
ATOM 689 C C . GLY A 1 90 ? -21.613 -1.709 14.511 1.00 68.44 90 GLY A C 1
ATOM 690 O O . GLY A 1 90 ? -22.446 -1.259 15.293 1.00 68.44 90 GLY A O 1
ATOM 691 N N . LYS A 1 91 ? -21.022 -2.893 14.711 1.00 72.38 91 LYS A N 1
ATOM 692 C CA . LYS A 1 91 ? -21.405 -3.812 15.794 1.00 72.38 91 LYS A CA 1
ATOM 693 C C . LYS A 1 91 ? -21.236 -3.201 17.191 1.00 72.38 91 LYS A C 1
ATOM 695 O O . LYS A 1 91 ? -22.110 -3.379 18.036 1.00 72.38 91 LYS A O 1
ATOM 700 N N . TYR A 1 92 ? -20.138 -2.485 17.444 1.00 64.81 92 TYR A N 1
ATOM 701 C CA . TYR A 1 92 ? -19.944 -1.813 18.737 1.00 64.81 92 TYR A CA 1
ATOM 702 C C . TYR A 1 92 ? -20.816 -0.565 18.878 1.00 64.81 92 TYR A C 1
ATOM 704 O O . TYR A 1 92 ? -21.249 -0.281 19.988 1.00 64.81 92 TYR A O 1
ATOM 712 N N . SER A 1 93 ? -21.131 0.147 17.788 1.00 67.75 93 SER A N 1
ATOM 713 C CA . SER A 1 93 ? -22.080 1.273 17.832 1.00 67.75 93 SER A CA 1
ATOM 714 C C . SER A 1 93 ? -23.492 0.801 18.199 1.00 67.75 93 SER A C 1
ATOM 716 O O . SER A 1 93 ? -24.145 1.419 19.038 1.00 67.75 93 SER A O 1
ATOM 718 N N . ASP A 1 94 ? -23.928 -0.331 17.641 1.00 75.06 94 ASP A N 1
ATOM 719 C CA . ASP A 1 94 ? -25.227 -0.939 17.952 1.00 75.06 94 ASP A CA 1
ATOM 720 C C . ASP A 1 94 ? -25.298 -1.462 19.394 1.00 75.06 94 ASP A C 1
ATOM 722 O O . ASP A 1 94 ? -26.341 -1.365 20.041 1.00 75.06 94 ASP A O 1
ATOM 726 N N . ALA A 1 95 ? -24.195 -1.997 19.923 1.00 69.88 95 ALA A N 1
ATOM 727 C CA . ALA A 1 95 ? -24.111 -2.434 21.317 1.00 69.88 95 ALA A CA 1
ATOM 728 C C . ALA A 1 95 ? -24.089 -1.254 22.301 1.00 69.88 95 ALA A C 1
ATOM 730 O O . ALA A 1 95 ? -24.760 -1.301 23.332 1.00 69.88 95 ALA A O 1
ATOM 731 N N . LEU A 1 96 ? -23.418 -0.153 21.940 1.00 65.62 96 LEU A N 1
ATOM 732 C CA . LEU A 1 96 ? -23.452 1.109 22.689 1.00 65.62 96 LEU A CA 1
ATOM 733 C C . LEU A 1 96 ? -24.880 1.659 22.771 1.00 65.62 96 LEU A C 1
ATOM 735 O O . LEU A 1 96 ? -25.322 2.058 23.845 1.00 65.62 96 LEU A O 1
ATOM 739 N N . ALA A 1 97 ? -25.631 1.609 21.666 1.00 74.38 97 ALA A N 1
ATOM 740 C CA . ALA A 1 97 ? -27.036 2.021 21.634 1.00 74.38 97 ALA A CA 1
ATOM 741 C C . ALA A 1 97 ? -27.947 1.147 22.520 1.00 74.38 97 ALA A C 1
ATOM 743 O O . ALA A 1 97 ? -28.998 1.608 22.965 1.00 74.38 97 ALA A O 1
ATOM 744 N N . LYS A 1 98 ? -27.543 -0.098 22.803 1.00 76.62 98 LYS A N 1
ATOM 745 C CA . LYS A 1 98 ? -28.255 -1.041 23.680 1.00 76.62 98 LYS A CA 1
ATOM 746 C C . LYS A 1 98 ? -27.756 -1.037 25.132 1.00 76.62 98 LYS A C 1
ATOM 748 O O . LYS A 1 98 ? -28.293 -1.787 25.938 1.00 76.62 98 LYS A O 1
ATOM 753 N N . ASN A 1 99 ? -26.779 -0.191 25.481 1.00 69.00 99 ASN A N 1
ATOM 754 C CA . ASN A 1 99 ? -26.062 -0.217 26.768 1.00 69.00 99 ASN A CA 1
ATOM 755 C C . ASN A 1 99 ? -25.443 -1.591 27.105 1.00 69.00 99 ASN A C 1
ATOM 757 O O . ASN A 1 99 ? -25.278 -1.936 28.275 1.00 69.00 99 ASN A O 1
ATOM 761 N N . GLU A 1 100 ? -25.086 -2.378 26.088 1.00 69.19 100 GLU A N 1
ATOM 762 C CA . GLU A 1 100 ? -24.415 -3.666 26.258 1.00 69.19 100 GLU A CA 1
ATOM 763 C C . GLU A 1 100 ? -22.908 -3.500 26.049 1.00 69.19 100 GLU A C 1
ATOM 765 O O . GLU A 1 100 ? -22.456 -2.999 25.018 1.00 69.19 100 GLU A O 1
ATOM 770 N N . VAL A 1 101 ? -22.116 -3.949 27.024 1.00 68.69 101 VAL A N 1
ATOM 771 C CA . VAL A 1 101 ? -20.654 -3.951 26.926 1.00 68.69 101 VAL A CA 1
ATOM 772 C C . VAL A 1 101 ? -20.208 -5.265 26.288 1.00 68.69 101 VAL A C 1
ATOM 774 O O . VAL A 1 101 ? -20.365 -6.341 26.866 1.00 68.69 101 VAL A O 1
ATOM 777 N N . LEU A 1 102 ? -19.664 -5.183 25.074 1.00 64.94 102 LEU A N 1
ATOM 778 C CA . LEU A 1 102 ? -19.124 -6.334 24.354 1.00 64.94 102 LEU A CA 1
ATOM 779 C C . LEU A 1 102 ? -17.628 -6.495 24.641 1.00 64.94 102 LEU A C 1
ATOM 781 O O . LEU A 1 102 ? -16.838 -5.580 24.409 1.00 64.94 102 LEU A O 1
ATOM 785 N N . ALA A 1 103 ? -17.225 -7.700 25.052 1.00 56.94 103 ALA A N 1
ATOM 786 C CA . ALA A 1 103 ? -15.813 -8.070 25.118 1.00 56.94 103 ALA A CA 1
ATOM 787 C C . ALA A 1 103 ? -15.153 -7.860 23.735 1.00 56.94 103 ALA A C 1
ATOM 789 O O . ALA A 1 103 ? -15.733 -8.276 22.725 1.00 56.94 103 ALA A O 1
ATOM 790 N N . PRO A 1 104 ? -13.963 -7.230 23.660 1.00 57.44 104 PRO A N 1
ATOM 791 C CA . PRO A 1 104 ? -12.954 -7.092 24.714 1.00 57.44 104 PRO A CA 1
ATOM 792 C C . PRO A 1 104 ? -13.041 -5.810 25.564 1.00 57.44 104 PRO A C 1
ATOM 794 O O . PRO A 1 104 ? -12.215 -5.657 26.461 1.00 57.44 104 PRO A O 1
ATOM 797 N N . ALA A 1 105 ? -14.001 -4.910 25.315 1.00 53.94 105 ALA A N 1
ATOM 798 C CA . ALA A 1 105 ? -14.169 -3.700 26.122 1.00 53.94 105 ALA A CA 1
ATOM 799 C C . ALA A 1 105 ? -14.672 -4.054 27.530 1.00 53.94 105 ALA A C 1
ATOM 801 O O . ALA A 1 105 ? -15.574 -4.882 27.677 1.00 53.94 105 ALA A O 1
ATOM 802 N N . LYS A 1 106 ? -14.092 -3.440 28.563 1.00 60.84 106 LYS A N 1
ATOM 803 C CA . LYS A 1 106 ? -14.523 -3.577 29.966 1.00 60.84 106 LYS A CA 1
ATOM 804 C C . LYS A 1 106 ? -15.463 -2.452 30.396 1.00 60.84 106 LYS A C 1
ATOM 806 O O . LYS A 1 106 ? -16.162 -2.596 31.394 1.00 60.84 106 LYS A O 1
ATOM 811 N N . ASP A 1 107 ? -15.481 -1.358 29.641 1.00 69.88 107 ASP A N 1
ATOM 812 C CA . ASP A 1 107 ? -16.258 -0.147 29.890 1.00 69.88 107 ASP A CA 1
ATOM 813 C C . ASP A 1 107 ? -16.774 0.456 28.563 1.00 69.88 107 ASP A C 1
ATOM 815 O O . ASP A 1 107 ? -16.231 0.218 27.482 1.00 69.88 107 ASP A O 1
ATOM 819 N N . ILE A 1 108 ? -17.842 1.248 28.652 1.00 67.12 108 ILE A N 1
ATOM 820 C CA . ILE A 1 108 ? -18.450 2.014 27.558 1.00 67.12 108 ILE A CA 1
ATOM 821 C C . ILE A 1 108 ? -17.442 3.009 26.945 1.00 67.12 108 ILE A C 1
ATOM 823 O O . ILE A 1 108 ? -17.434 3.203 25.725 1.00 67.12 108 ILE A O 1
ATOM 827 N N . GLY A 1 109 ? -16.567 3.610 27.758 1.00 68.31 109 GLY A N 1
ATOM 828 C CA . GLY A 1 109 ? -15.479 4.486 27.312 1.00 68.31 109 GLY A CA 1
ATOM 829 C C . GLY A 1 109 ? -14.448 3.767 26.437 1.00 68.31 109 GLY A C 1
ATOM 830 O O . GLY A 1 109 ? -14.120 4.250 25.349 1.00 68.31 109 GLY A O 1
ATOM 831 N N . GLU A 1 110 ? -14.003 2.575 26.843 1.00 66.44 110 GLU A N 1
ATOM 832 C CA . GLU A 1 110 ? -13.148 1.712 26.007 1.00 66.44 110 GLU A CA 1
ATOM 833 C C . GLU A 1 110 ? -13.852 1.309 24.700 1.00 66.44 110 GLU A C 1
ATOM 835 O O . GLU A 1 110 ? -13.238 1.263 23.634 1.00 66.44 110 GLU A O 1
ATOM 840 N N . MET A 1 111 ? -15.166 1.091 24.745 1.00 65.62 111 MET A N 1
ATOM 841 C CA . MET A 1 111 ? -15.966 0.757 23.567 1.00 65.62 111 MET A CA 1
ATOM 842 C C . MET A 1 111 ? -16.020 1.905 22.542 1.00 65.62 111 MET A C 1
ATOM 844 O O . MET A 1 111 ? -15.883 1.675 21.337 1.00 65.62 111 MET A O 1
ATOM 848 N N . ALA A 1 112 ? -16.138 3.152 23.007 1.00 67.88 112 ALA A N 1
ATOM 849 C CA . ALA A 1 112 ? -16.057 4.338 22.153 1.00 67.88 112 ALA A CA 1
ATOM 850 C C . ALA A 1 112 ? -14.653 4.526 21.547 1.00 67.88 112 ALA A C 1
ATOM 852 O O . ALA A 1 112 ? -14.529 4.906 20.377 1.00 67.88 112 ALA A O 1
ATOM 853 N N . GLN A 1 113 ? -13.597 4.209 22.305 1.00 69.56 113 GLN A N 1
ATOM 854 C CA . GLN A 1 113 ? -12.222 4.222 21.798 1.00 69.56 113 GLN A CA 1
ATOM 855 C C . GLN A 1 113 ? -11.995 3.168 20.708 1.00 69.56 113 GLN A C 1
ATOM 857 O O . GLN A 1 113 ? -11.355 3.479 19.704 1.00 69.56 113 GLN A O 1
ATOM 862 N N . ILE A 1 114 ? -12.556 1.962 20.846 1.00 69.12 114 ILE A N 1
ATOM 863 C CA . ILE A 1 114 ? -12.492 0.919 19.806 1.00 69.12 114 ILE A CA 1
ATOM 864 C C . ILE A 1 114 ? -13.140 1.418 18.510 1.00 69.12 114 ILE A C 1
ATOM 866 O O . ILE A 1 114 ? -12.513 1.357 17.454 1.00 69.12 114 ILE A O 1
ATOM 870 N N . ILE A 1 115 ? -14.343 1.998 18.585 1.00 71.44 115 ILE A N 1
ATOM 871 C CA . ILE A 1 115 ? -15.042 2.543 17.407 1.00 71.44 115 ILE A CA 1
ATOM 872 C C . ILE A 1 115 ? -14.223 3.658 16.745 1.00 71.44 115 ILE A C 1
ATOM 874 O O . ILE A 1 115 ? -14.128 3.719 15.516 1.00 71.44 115 ILE A O 1
ATOM 878 N N . PHE A 1 116 ? -13.638 4.560 17.537 1.00 71.38 116 PHE A N 1
ATOM 879 C CA . PHE A 1 116 ? -12.805 5.639 17.008 1.00 71.38 116 PHE A CA 1
ATOM 880 C C . PHE A 1 116 ? -11.537 5.097 16.333 1.00 71.38 116 PHE A C 1
ATOM 882 O O . PHE A 1 116 ? -11.224 5.489 15.206 1.00 71.38 116 PHE A O 1
ATOM 889 N N . ASN A 1 117 ? -10.857 4.144 16.973 1.00 72.12 117 ASN A N 1
ATOM 890 C CA . ASN A 1 117 ? -9.670 3.488 16.432 1.00 72.12 117 ASN A CA 1
ATOM 891 C C . ASN A 1 117 ? -9.976 2.721 15.143 1.00 72.12 117 ASN A C 1
ATOM 893 O O . ASN A 1 117 ? -9.198 2.806 14.196 1.00 72.12 117 ASN A O 1
ATOM 897 N N . ASP A 1 118 ? -11.115 2.036 15.051 1.00 72.88 118 ASP A N 1
ATOM 898 C CA . ASP A 1 118 ? -11.527 1.344 13.827 1.00 72.88 118 ASP A CA 1
ATOM 899 C C . ASP A 1 118 ? -11.807 2.311 12.680 1.00 72.88 118 ASP A C 1
ATOM 901 O O . ASP A 1 118 ? -11.415 2.047 11.543 1.00 72.88 118 ASP A O 1
ATOM 905 N N . LYS A 1 119 ? -12.422 3.467 12.958 1.00 73.19 119 LYS A N 1
ATOM 906 C CA . LYS A 1 119 ? -12.623 4.515 11.945 1.00 73.19 119 LYS A CA 1
ATOM 907 C C . LYS A 1 119 ? -11.293 5.096 11.463 1.00 73.19 119 LYS A C 1
ATOM 909 O O . LYS A 1 119 ? -11.107 5.264 10.256 1.00 73.19 119 LYS A O 1
ATOM 914 N N . ILE A 1 120 ? -10.359 5.357 12.380 1.00 73.44 120 ILE A N 1
ATOM 915 C CA . ILE A 1 120 ? -8.999 5.806 12.043 1.00 73.44 120 ILE A CA 1
ATOM 916 C C . ILE A 1 120 ? -8.282 4.734 11.210 1.00 73.44 120 ILE A C 1
ATOM 918 O O . ILE A 1 120 ? -7.717 5.053 10.166 1.00 73.44 120 ILE A O 1
ATOM 922 N N . ASN A 1 121 ? -8.353 3.464 11.612 1.00 69.38 121 ASN A N 1
ATOM 923 C CA . ASN A 1 121 ? -7.740 2.342 10.899 1.00 69.38 121 ASN A CA 1
ATOM 924 C C . ASN A 1 121 ? -8.353 2.123 9.512 1.00 69.38 121 ASN A C 1
ATOM 926 O O . ASN A 1 121 ? -7.619 1.844 8.560 1.00 69.38 121 ASN A O 1
ATOM 930 N N . ALA A 1 122 ? -9.668 2.289 9.363 1.00 73.81 122 ALA A N 1
ATOM 931 C CA . ALA A 1 122 ? -10.338 2.252 8.068 1.00 73.81 122 ALA A CA 1
ATOM 932 C C . ALA A 1 122 ? -9.826 3.378 7.159 1.00 73.81 122 ALA A C 1
ATOM 934 O O . ALA A 1 122 ? -9.412 3.115 6.028 1.00 73.81 122 ALA A O 1
ATOM 935 N N . GLY A 1 123 ? -9.765 4.612 7.672 1.00 76.44 123 GLY A N 1
ATOM 936 C CA . GLY A 1 123 ? -9.219 5.758 6.942 1.00 76.44 123 GLY A CA 1
ATOM 937 C C . GLY A 1 123 ? -7.754 5.561 6.542 1.00 76.44 123 GLY A C 1
ATOM 938 O O . GLY A 1 123 ? -7.387 5.780 5.387 1.00 76.44 123 GLY A O 1
ATOM 939 N N . LEU A 1 124 ? -6.927 5.066 7.463 1.00 74.62 124 LEU A N 1
ATOM 940 C CA . LEU A 1 124 ? -5.516 4.775 7.221 1.00 74.62 124 LEU A CA 1
ATOM 941 C C . LEU A 1 124 ? -5.334 3.652 6.187 1.00 74.62 124 LEU A C 1
ATOM 943 O O . LEU A 1 124 ? -4.456 3.739 5.330 1.00 74.62 124 LEU A O 1
ATOM 947 N N . THR A 1 125 ? -6.195 2.632 6.213 1.00 77.62 125 THR A N 1
ATOM 948 C CA . THR A 1 125 ? -6.201 1.550 5.216 1.00 77.62 125 THR A CA 1
ATOM 949 C C . THR A 1 125 ? -6.549 2.082 3.825 1.00 77.62 125 THR A C 1
ATOM 951 O O . THR A 1 125 ? -5.863 1.736 2.864 1.00 77.62 125 THR A O 1
ATOM 954 N N . ILE A 1 126 ? -7.551 2.963 3.705 1.00 80.56 126 ILE A N 1
ATOM 955 C CA . ILE A 1 126 ? -7.903 3.620 2.431 1.00 80.56 126 ILE A CA 1
ATOM 956 C C . ILE A 1 126 ? -6.729 4.453 1.920 1.00 80.56 126 ILE A C 1
ATOM 958 O O . ILE A 1 126 ? -6.362 4.342 0.749 1.00 80.56 126 ILE A O 1
ATOM 962 N N . LEU A 1 127 ? -6.117 5.256 2.794 1.00 82.38 127 LEU A N 1
ATOM 963 C CA . LEU A 1 127 ? -4.967 6.082 2.444 1.00 82.38 127 LEU A CA 1
ATOM 964 C C . LEU A 1 127 ? -3.826 5.216 1.899 1.00 82.38 127 LEU A C 1
ATOM 966 O O . LEU A 1 127 ? -3.345 5.454 0.791 1.00 82.38 127 LEU A O 1
ATOM 970 N N . PHE A 1 128 ? -3.430 4.178 2.631 1.00 76.31 128 PHE A N 1
ATOM 971 C CA . PHE A 1 128 ? -2.351 3.286 2.220 1.00 76.31 128 PHE A CA 1
ATOM 972 C C . PHE A 1 128 ? -2.659 2.537 0.922 1.00 76.31 128 PHE A C 1
ATOM 974 O O . PHE A 1 128 ? -1.802 2.472 0.037 1.00 76.31 128 PHE A O 1
ATOM 981 N N . LEU A 1 129 ? -3.886 2.035 0.765 1.00 80.62 129 LEU A N 1
ATOM 982 C CA . LEU A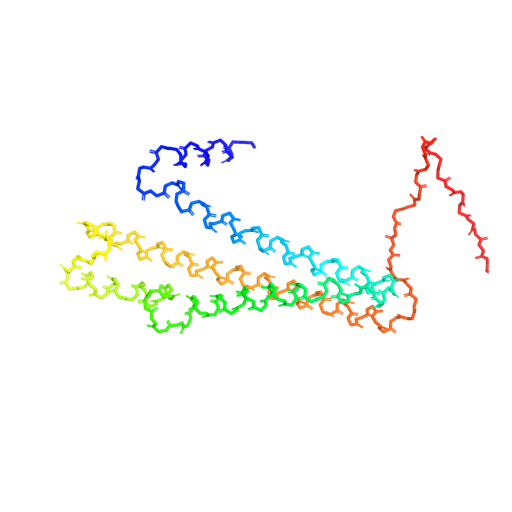 1 129 ? -4.324 1.382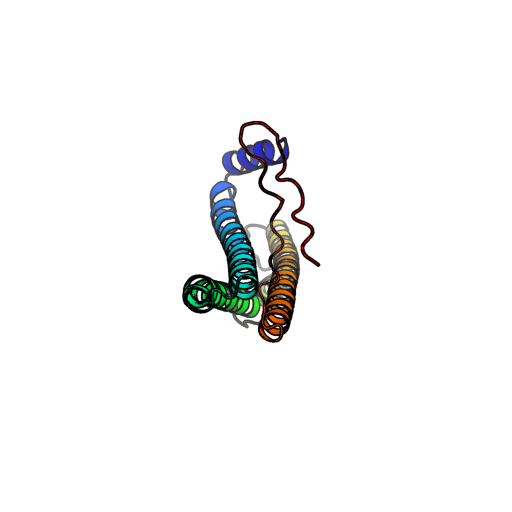 -0.466 1.00 80.62 129 LEU A CA 1
ATOM 983 C C . LEU A 1 129 ? -4.267 2.352 -1.658 1.00 80.62 129 LEU A C 1
ATOM 985 O O . LEU A 1 129 ? -3.776 1.986 -2.726 1.00 80.62 129 LEU A O 1
ATOM 989 N N . SER A 1 130 ? -4.682 3.608 -1.466 1.00 83.31 130 SER A N 1
ATOM 990 C CA . SER A 1 130 ? -4.631 4.639 -2.510 1.00 83.31 130 SER A CA 1
ATOM 991 C C . SER A 1 130 ? -3.199 4.931 -2.976 1.00 83.31 130 SER A C 1
ATOM 993 O O . SER A 1 130 ? -2.946 5.026 -4.181 1.00 83.31 130 SER A O 1
ATOM 995 N N . VAL A 1 131 ? -2.240 4.994 -2.044 1.00 83.31 131 VAL A N 1
ATOM 996 C CA . VAL A 1 131 ? -0.819 5.225 -2.344 1.00 83.31 131 VAL A CA 1
ATOM 997 C C . VAL A 1 131 ? -0.250 4.059 -3.143 1.00 83.31 131 VAL A C 1
ATOM 999 O O . VAL A 1 131 ? 0.373 4.275 -4.183 1.00 83.31 131 VAL A O 1
ATOM 1002 N N . VAL A 1 132 ? -0.509 2.823 -2.711 1.00 80.00 132 VAL A N 1
ATOM 1003 C CA . VAL A 1 132 ? -0.033 1.611 -3.394 1.00 80.00 132 VAL A CA 1
ATOM 1004 C C . VAL A 1 132 ? -0.576 1.526 -4.820 1.00 80.00 132 VAL A C 1
ATOM 1006 O O . VAL A 1 132 ? 0.199 1.320 -5.756 1.00 80.00 132 VAL A O 1
ATOM 1009 N N . VAL A 1 133 ? -1.880 1.746 -5.009 1.00 82.44 133 VAL A N 1
ATOM 1010 C CA . VAL A 1 133 ? -2.516 1.739 -6.337 1.00 82.44 133 VAL A CA 1
ATOM 1011 C C . VAL A 1 133 ? -1.930 2.831 -7.232 1.00 82.44 133 VAL A C 1
ATOM 1013 O O . VAL A 1 133 ? -1.633 2.581 -8.401 1.00 82.44 133 VAL A O 1
ATOM 1016 N N . THR A 1 134 ? -1.701 4.025 -6.684 1.00 86.56 134 THR A N 1
ATOM 1017 C CA . THR A 1 134 ? -1.105 5.146 -7.419 1.00 86.56 134 THR A CA 1
ATOM 1018 C C . THR A 1 134 ? 0.317 4.813 -7.873 1.00 86.56 134 THR A C 1
ATOM 1020 O O . THR A 1 134 ? 0.627 4.932 -9.060 1.00 86.56 134 THR A O 1
ATOM 1023 N N . VAL A 1 135 ? 1.172 4.321 -6.970 1.00 84.12 135 VAL A N 1
ATOM 1024 C CA . VAL A 1 135 ? 2.553 3.918 -7.293 1.00 84.12 135 VAL A CA 1
ATOM 1025 C C . VAL A 1 135 ? 2.572 2.788 -8.323 1.00 84.12 135 VAL A C 1
ATOM 1027 O O . VAL A 1 135 ? 3.329 2.864 -9.292 1.00 84.12 135 VAL A O 1
ATOM 1030 N N . ALA A 1 136 ? 1.710 1.780 -8.176 1.00 82.38 136 ALA A N 1
ATOM 1031 C CA . ALA A 1 136 ? 1.587 0.693 -9.144 1.00 82.38 136 ALA A CA 1
ATOM 1032 C C . ALA A 1 136 ? 1.158 1.207 -10.530 1.00 82.38 136 ALA A C 1
ATOM 1034 O O . ALA A 1 136 ? 1.745 0.816 -11.541 1.00 82.38 136 ALA A O 1
ATOM 1035 N N . ALA A 1 137 ? 0.196 2.134 -10.594 1.00 84.69 137 ALA A N 1
ATOM 1036 C CA . ALA A 1 137 ? -0.258 2.735 -11.845 1.00 84.69 137 ALA A CA 1
ATOM 1037 C C . ALA A 1 137 ? 0.840 3.573 -12.524 1.00 84.69 137 ALA A C 1
ATOM 1039 O O . ALA A 1 137 ? 1.057 3.441 -13.733 1.00 84.69 137 ALA A O 1
ATOM 1040 N N . TYR A 1 138 ? 1.569 4.404 -11.770 1.00 86.25 138 TYR A N 1
ATOM 1041 C CA . TYR A 1 138 ? 2.710 5.163 -12.296 1.00 86.25 138 TYR A CA 1
ATOM 1042 C C . TYR A 1 138 ? 3.857 4.250 -12.740 1.00 86.25 138 TYR A C 1
ATOM 1044 O O . TYR A 1 138 ? 4.441 4.478 -13.806 1.00 86.25 138 TYR A O 1
ATOM 1052 N N . GLY A 1 139 ? 4.147 3.197 -11.973 1.00 81.69 139 GLY A N 1
ATOM 1053 C CA . GLY A 1 139 ? 5.138 2.182 -12.320 1.00 81.69 139 GLY A CA 1
ATOM 1054 C C . GLY A 1 139 ? 4.789 1.482 -13.631 1.00 81.69 139 GLY A C 1
ATOM 1055 O O . GLY A 1 139 ? 5.609 1.449 -14.550 1.00 81.69 139 GLY A O 1
ATOM 1056 N N . LEU A 1 140 ? 3.540 1.032 -13.779 1.00 81.69 140 LEU A N 1
ATOM 1057 C CA . LEU A 1 140 ? 3.049 0.400 -15.003 1.00 81.69 140 LEU A CA 1
ATOM 1058 C C . LEU A 1 140 ? 3.084 1.360 -16.200 1.00 81.69 140 LEU A C 1
ATOM 1060 O O . LEU A 1 140 ? 3.585 0.996 -17.265 1.00 81.69 140 LEU A O 1
ATOM 1064 N N . ARG A 1 141 ? 2.613 2.604 -16.041 1.00 84.94 141 ARG A N 1
ATOM 1065 C CA . ARG A 1 141 ? 2.677 3.623 -17.106 1.00 84.94 141 ARG A CA 1
ATOM 1066 C C . ARG A 1 141 ? 4.114 3.879 -17.558 1.00 84.94 141 ARG A C 1
ATOM 1068 O O . ARG A 1 141 ? 4.374 3.954 -18.759 1.00 84.94 141 ARG A O 1
ATOM 1075 N N . THR A 1 142 ? 5.045 3.983 -16.613 1.00 81.25 142 THR A N 1
ATOM 1076 C CA . THR A 1 142 ? 6.467 4.210 -16.903 1.00 81.25 142 THR A CA 1
ATOM 1077 C C . THR A 1 142 ? 7.089 3.004 -17.600 1.00 81.25 142 THR A C 1
ATOM 1079 O O . THR A 1 142 ? 7.777 3.173 -18.605 1.00 81.25 142 THR A O 1
ATOM 1082 N N . ALA A 1 143 ? 6.786 1.792 -17.135 1.00 79.06 143 ALA A N 1
ATOM 1083 C CA . ALA A 1 143 ? 7.215 0.545 -17.757 1.00 79.06 143 ALA A CA 1
ATOM 1084 C C . ALA A 1 143 ? 6.715 0.419 -19.208 1.00 79.06 143 ALA A C 1
ATOM 1086 O O . ALA A 1 143 ? 7.500 0.123 -20.110 1.00 79.06 143 ALA A O 1
ATOM 1087 N N . LEU A 1 144 ? 5.433 0.708 -19.462 1.00 79.56 144 LEU A N 1
ATOM 1088 C CA . LEU A 1 144 ? 4.852 0.690 -20.809 1.00 79.56 144 LEU A CA 1
ATOM 1089 C C . LEU A 1 144 ? 5.489 1.747 -21.722 1.00 79.56 144 LEU A C 1
ATOM 1091 O O . LEU A 1 144 ? 5.789 1.456 -22.880 1.00 79.56 144 LEU A O 1
ATOM 1095 N N . LYS A 1 145 ? 5.736 2.961 -21.213 1.00 78.94 145 LYS A N 1
ATOM 1096 C CA . LYS A 1 145 ? 6.406 4.029 -21.974 1.00 78.94 145 LYS A CA 1
ATOM 1097 C C . LYS A 1 145 ? 7.857 3.660 -22.306 1.00 78.94 145 LYS A C 1
ATOM 1099 O O . LYS A 1 145 ? 8.273 3.834 -23.445 1.00 78.94 145 LYS A O 1
ATOM 1104 N N . ALA A 1 146 ? 8.597 3.095 -21.352 1.00 75.94 146 ALA A N 1
ATOM 1105 C CA . ALA A 1 146 ? 9.972 2.634 -21.550 1.00 75.94 146 ALA A CA 1
ATOM 1106 C C . ALA A 1 146 ? 10.065 1.427 -22.501 1.00 75.94 146 ALA A C 1
ATOM 1108 O O . ALA A 1 146 ? 11.020 1.318 -23.268 1.00 75.94 146 ALA A O 1
ATOM 1109 N N . ARG A 1 147 ? 9.056 0.544 -22.523 1.00 74.25 147 ARG A N 1
ATOM 1110 C CA . ARG A 1 147 ? 8.991 -0.553 -23.501 1.00 74.25 147 ARG A CA 1
ATOM 1111 C C . ARG A 1 147 ? 8.882 -0.061 -24.945 1.00 74.25 147 ARG A C 1
ATOM 1113 O O . ARG A 1 147 ? 9.507 -0.667 -25.808 1.00 74.25 147 ARG A O 1
ATOM 1120 N N . LYS A 1 148 ? 8.159 1.037 -25.193 1.00 74.94 148 LYS A N 1
ATOM 1121 C CA . LYS A 1 148 ? 7.999 1.629 -26.537 1.00 74.94 148 LYS A CA 1
ATOM 1122 C C . LYS A 1 148 ? 9.276 2.268 -27.091 1.00 74.94 148 LYS A C 1
ATOM 1124 O O . LYS A 1 148 ? 9.403 2.406 -28.299 1.00 74.94 148 LYS A O 1
ATOM 1129 N N . VAL A 1 149 ? 10.205 2.668 -26.228 1.00 72.12 149 VAL A N 1
ATOM 1130 C CA . VAL A 1 149 ? 11.481 3.274 -26.631 1.00 72.12 149 VAL A CA 1
ATOM 1131 C C . VAL A 1 149 ? 12.503 2.163 -26.846 1.00 72.12 149 VAL A C 1
ATOM 1133 O O . VAL A 1 149 ? 12.669 1.346 -25.953 1.00 72.12 149 VAL A O 1
ATOM 1136 N N . GLY A 1 150 ? 13.166 2.082 -28.002 1.00 68.06 150 GLY A N 1
ATOM 1137 C CA . GLY A 1 150 ? 14.068 0.966 -28.343 1.00 68.06 150 GLY A CA 1
ATOM 1138 C C . GLY A 1 150 ? 15.402 0.948 -27.584 1.00 68.06 150 GLY A C 1
ATOM 1139 O O . GLY A 1 150 ? 15.993 -0.114 -27.419 1.00 68.06 150 GLY A O 1
ATOM 1140 N N . TRP A 1 151 ? 15.846 2.095 -27.069 1.00 67.94 151 TRP A N 1
ATOM 1141 C CA . TRP A 1 151 ? 17.134 2.265 -26.392 1.00 67.94 151 TRP A CA 1
ATOM 1142 C C . TRP A 1 151 ? 16.994 2.374 -24.860 1.00 67.94 151 TRP A C 1
ATOM 1144 O O . TRP A 1 151 ? 15.917 2.726 -24.361 1.00 67.94 151 TRP A O 1
ATOM 1154 N N . PRO A 1 152 ? 18.058 2.080 -24.085 1.00 72.75 152 PRO A N 1
ATOM 1155 C CA . PRO A 1 152 ? 18.072 2.311 -22.643 1.00 72.75 152 PRO A CA 1
ATOM 1156 C C . PRO A 1 152 ? 17.818 3.787 -22.305 1.00 72.75 152 PRO A C 1
ATOM 1158 O O . PRO A 1 152 ? 18.431 4.684 -22.872 1.00 72.75 152 PRO A O 1
ATOM 1161 N N . THR A 1 153 ? 16.912 4.046 -21.362 1.00 71.31 153 THR A N 1
ATOM 1162 C CA . THR A 1 153 ? 16.560 5.412 -20.901 1.00 71.31 153 THR A CA 1
ATOM 1163 C C . THR A 1 153 ? 16.967 5.662 -19.446 1.00 71.31 153 THR A C 1
ATOM 1165 O O . THR A 1 153 ? 16.514 6.619 -18.805 1.00 71.31 153 THR A O 1
ATOM 1168 N N . ALA A 1 154 ? 17.776 4.764 -18.883 1.00 68.44 154 ALA A N 1
ATOM 1169 C CA . ALA A 1 154 ? 18.417 4.966 -17.593 1.00 68.44 154 ALA A CA 1
ATOM 1170 C C . ALA A 1 154 ? 19.517 6.024 -17.751 1.00 68.44 154 ALA A C 1
ATOM 1172 O O . ALA A 1 154 ? 20.323 5.945 -18.671 1.00 68.44 154 ALA A O 1
ATOM 1173 N N . LYS A 1 155 ? 19.511 7.029 -16.875 1.00 67.75 155 LYS A N 1
ATOM 1174 C CA . LYS A 1 155 ? 20.534 8.073 -16.830 1.00 67.75 155 LYS A CA 1
ATOM 1175 C C . LYS A 1 155 ? 21.254 7.899 -15.500 1.00 67.75 155 LYS A C 1
ATOM 1177 O O . LYS A 1 155 ? 20.675 8.195 -14.457 1.00 67.75 155 LYS A O 1
ATOM 1182 N N . GLU A 1 156 ? 22.436 7.298 -15.539 1.00 67.19 156 GLU A N 1
ATOM 1183 C CA . GLU A 1 156 ? 23.296 7.163 -14.363 1.00 67.19 156 GLU A CA 1
ATOM 1184 C C . GLU A 1 156 ? 24.035 8.490 -14.124 1.00 67.19 156 GLU A C 1
ATOM 1186 O O . GLU A 1 156 ? 24.215 9.291 -15.044 1.00 67.19 156 GLU A O 1
ATOM 1191 N N . ILE A 1 157 ? 24.412 8.754 -12.873 1.00 70.81 157 ILE A N 1
ATOM 1192 C CA . ILE A 1 157 ? 25.347 9.840 -12.541 1.00 70.81 157 ILE A CA 1
ATOM 1193 C C . ILE A 1 157 ? 26.688 9.523 -13.224 1.00 70.81 157 ILE A C 1
ATOM 1195 O O . ILE A 1 157 ? 27.080 8.354 -13.218 1.00 70.81 157 ILE A O 1
ATOM 1199 N N . PRO A 1 158 ? 27.385 10.511 -13.823 1.00 72.38 158 PRO A N 1
ATOM 1200 C CA . PRO A 1 158 ? 28.664 10.256 -14.475 1.00 72.38 158 PRO A CA 1
ATOM 1201 C C . PRO A 1 158 ? 29.637 9.628 -13.477 1.00 72.38 158 PRO A C 1
ATOM 1203 O O . PRO A 1 158 ? 29.652 9.995 -12.300 1.00 72.38 158 PRO A O 1
ATOM 1206 N N . ALA A 1 159 ? 30.429 8.663 -13.945 1.00 67.31 159 ALA A N 1
ATOM 1207 C CA . ALA A 1 159 ? 31.382 7.962 -13.100 1.00 67.31 159 ALA A CA 1
ATOM 1208 C C . ALA A 1 159 ? 32.356 8.968 -12.469 1.00 67.31 159 ALA A C 1
ATOM 1210 O O . ALA A 1 159 ? 33.113 9.640 -13.169 1.00 67.31 159 ALA A O 1
ATOM 1211 N N . VAL A 1 160 ? 32.330 9.068 -11.140 1.00 71.62 160 VAL A N 1
ATOM 1212 C CA . VAL A 1 160 ? 33.347 9.788 -10.374 1.00 71.62 160 VAL A CA 1
ATOM 1213 C C . VAL A 1 160 ? 34.390 8.753 -9.982 1.00 71.62 160 VAL A C 1
ATOM 1215 O O . VAL A 1 160 ? 34.148 7.905 -9.121 1.00 71.62 160 VAL A O 1
ATOM 1218 N N . TYR A 1 161 ? 35.535 8.777 -10.660 1.00 72.44 161 TYR A N 1
ATOM 1219 C CA . TYR A 1 161 ? 36.652 7.906 -10.310 1.00 72.44 161 TYR A CA 1
ATOM 1220 C C . TYR A 1 161 ? 37.191 8.278 -8.923 1.00 72.44 161 TYR A C 1
ATOM 1222 O O . TYR A 1 161 ? 37.004 9.398 -8.451 1.00 72.44 161 TYR A O 1
ATOM 1230 N N . ARG A 1 162 ? 37.883 7.339 -8.264 1.00 73.12 162 ARG A N 1
ATOM 1231 C CA . ARG A 1 162 ? 38.464 7.515 -6.917 1.00 73.12 162 ARG A CA 1
ATOM 1232 C C . ARG A 1 162 ? 39.346 8.770 -6.788 1.00 73.12 162 ARG A C 1
ATOM 1234 O O . ARG A 1 162 ? 39.490 9.289 -5.688 1.00 73.12 162 ARG A O 1
ATOM 1241 N N . ASP A 1 163 ? 39.844 9.281 -7.911 1.00 77.12 163 ASP A N 1
ATOM 1242 C CA . ASP A 1 163 ? 40.689 10.474 -8.003 1.00 77.12 163 ASP A CA 1
ATOM 1243 C C . ASP A 1 163 ? 39.900 11.783 -8.231 1.00 77.12 163 ASP A C 1
ATOM 1245 O O . ASP A 1 163 ? 40.493 12.829 -8.484 1.00 77.12 163 ASP A O 1
ATOM 1249 N N . GLY A 1 164 ? 38.562 11.748 -8.192 1.00 64.62 164 GLY A N 1
ATOM 1250 C CA . GLY A 1 164 ? 37.695 12.925 -8.343 1.00 64.62 164 GLY A CA 1
ATOM 1251 C C . GLY A 1 164 ? 37.621 13.507 -9.760 1.00 64.62 164 GLY A C 1
ATOM 1252 O O . GLY A 1 164 ? 36.943 14.510 -9.968 1.00 64.62 164 GLY A O 1
ATOM 1253 N N . LYS A 1 165 ? 38.286 12.895 -10.747 1.00 58.41 165 LYS A N 1
ATOM 1254 C CA . LYS A 1 165 ? 38.203 13.308 -12.153 1.00 58.41 165 LYS A CA 1
ATOM 1255 C C . LYS A 1 165 ? 36.956 12.728 -12.818 1.00 58.41 165 LYS A C 1
ATOM 1257 O O . LYS A 1 165 ? 36.758 11.514 -12.812 1.00 58.41 165 LYS A O 1
ATOM 1262 N N . GLN A 1 166 ? 36.142 13.600 -13.409 1.00 58.97 166 GLN A N 1
ATOM 1263 C CA . GLN A 1 166 ? 35.108 13.212 -14.369 1.00 58.97 166 GLN A CA 1
ATOM 1264 C C . GLN A 1 166 ? 35.764 12.847 -15.711 1.00 58.97 166 GLN A C 1
ATOM 1266 O O . GLN A 1 166 ? 36.742 13.495 -16.090 1.00 58.97 166 GLN A O 1
ATOM 1271 N N . PRO A 1 167 ? 35.260 11.830 -16.431 1.00 58.28 167 PRO A N 1
ATOM 1272 C CA . PRO A 1 167 ? 35.696 11.568 -17.797 1.00 58.28 167 PRO A CA 1
ATOM 1273 C C . PRO A 1 167 ? 35.338 12.772 -18.678 1.00 58.28 167 PRO A C 1
ATOM 1275 O O . PRO A 1 167 ? 34.227 13.294 -18.580 1.00 58.28 167 PRO A O 1
ATOM 1278 N N . GLU A 1 168 ? 36.283 13.232 -19.501 1.00 61.44 168 GLU A N 1
ATOM 1279 C CA . GLU A 1 168 ? 36.020 14.279 -20.491 1.00 61.44 168 GLU A CA 1
ATOM 1280 C C . GLU A 1 168 ? 34.901 13.804 -21.425 1.00 61.44 168 GLU A C 1
ATOM 1282 O O . GLU A 1 168 ? 34.924 12.664 -21.895 1.00 61.44 168 GLU A O 1
ATOM 1287 N N . GLU A 1 169 ? 33.887 14.650 -21.641 1.00 53.62 169 GLU A N 1
ATOM 1288 C CA . GLU A 1 169 ? 32.796 14.352 -22.567 1.00 53.62 169 GLU A CA 1
ATOM 1289 C C . GLU A 1 169 ? 33.392 14.078 -23.952 1.00 53.62 169 GLU A C 1
ATOM 1291 O O . GLU A 1 169 ? 33.851 14.991 -24.638 1.00 53.62 169 GLU A O 1
ATOM 1296 N N . GLN A 1 170 ? 33.386 12.812 -24.377 1.00 50.56 170 GLN A N 1
ATOM 1297 C CA . GLN A 1 170 ? 33.605 12.468 -25.775 1.00 50.56 170 GLN A CA 1
ATOM 1298 C C . GLN A 1 170 ? 32.413 12.997 -26.575 1.00 50.56 170 GLN A C 1
ATOM 1300 O O . GLN A 1 170 ? 31.358 12.374 -26.674 1.00 50.56 170 GLN A O 1
ATOM 1305 N N . SER A 1 171 ? 32.602 14.206 -27.096 1.00 47.12 171 SER A N 1
ATOM 1306 C CA . SER A 1 171 ? 31.814 14.809 -28.159 1.00 47.12 171 SER A CA 1
ATOM 1307 C C . SER A 1 171 ? 32.019 13.988 -29.434 1.00 47.12 171 SER A C 1
ATOM 1309 O O . SER A 1 171 ? 32.988 14.212 -30.155 1.00 47.12 171 SER A O 1
ATOM 1311 N N . GLU A 1 172 ? 31.124 13.045 -29.720 1.00 41.44 172 GLU A N 1
ATOM 1312 C CA . GLU A 1 172 ? 31.022 12.434 -31.049 1.00 41.44 172 GLU A CA 1
ATOM 1313 C C . GLU A 1 172 ? 29.830 13.038 -31.802 1.00 41.44 172 GLU A C 1
ATOM 1315 O O . GLU A 1 172 ? 28.719 13.136 -31.275 1.00 41.44 172 GLU A O 1
ATOM 1320 N N . ALA A 1 173 ? 30.155 13.528 -33.001 1.00 40.25 173 ALA A N 1
ATOM 1321 C CA . ALA A 1 173 ? 29.317 14.230 -33.968 1.00 40.25 173 ALA A CA 1
ATOM 1322 C C . ALA A 1 173 ? 28.363 13.304 -34.738 1.00 40.25 173 ALA A C 1
ATOM 1324 O O . ALA A 1 173 ? 28.668 12.095 -34.854 1.00 40.25 173 ALA A O 1
#

Foldseek 3Di:
DVVVVVLVVQLPVPPPPRVPVVVVVVVVVVLLVLLLVLLVVLLQCLLQVVVVCSCVSVVSNVVSLCVLLVLLCQQDDPCDLVRHLVNVLVVLVVCLVVVHDDPPDPDSVVSVVSSVVSVVVNVVSVVSNVVSVVSNVVSVVSSVVSNPDPHRPDDDDFDQPPVRDGPDPPDDD

Sequence (173 aa):
MALWGYFLYTGVTDPLGGINSLWPLFGIANQMLAGVALIMCAVVLIKMKRDRYVWVALVPAVGVLLVTCYAGLQKLFHNDPRASFLAHAGKYSDALAKNEVLAPAKDIGEMAQIIFNDKINAGLTILFLSVVVTVAAYGLRTALKARKVGWPTAKEIPAVYRDGKQPEEQSEA

Secondary structure (DSSP, 8-state):
-HHHHHHHHHHHH-TTTHHHHHHHHHHHHHHHHHHHHHHHHHHHHHHTT-HHHHHHHHHHHHHHHHHHHHHHHHHHH-SSTTT-HHHHHHHHHHHHHTT---TT-SSHHHHHHHHHHHHHHHHHHHHHHHHHHHHHHHHHHHHHHHHHSSS----PPPP--TTSPPPP-----

Organism: Neisseria gonorrhoeae (NCBI:txid485)

InterPro domains:
  IPR003706 CstA, N-terminal domain [PF02554] (2-71)
  IPR051605 Peptide Transporter Carbon Starvation [PTHR30252] (2-162)

pLDDT: mean 72.08, std 9.52, range [40.25, 86.75]

Radius of gyration: 23.8 Å; chains: 1; bounding box: 69×27×64 Å